Protein AF-A0A293MMP6-F1 (afdb_monomer_lite)

Secondary structure (DSSP, 8-state):
-EEE-GGG--PPSS-----------S-GGGSSPPPEEEE-----SS-EEEEEE-SS-TTEEEEEETTS-EEEEE--HHHHHHHH-

pLDDT: mean 78.3, std 17.97, range [42.69, 96.69]

Radius of gyration: 18.03 Å; chains: 1; bounding box: 46×23×45 Å

Organism: Ornithodoros erraticus (NCBI:txid265619)

InterPro domains:
  IPR015943 WD40/YVTN repeat-like-containing domain superfamily [G3DSA:2.130.10.10] (3-72)
  IPR036322 WD40-repeat-containing domain superfamily [SSF50978] (38-76)
  IPR040323 EARP and GARP complex-interacting protein 1 [PTHR14205] (2-85)

Foldseek 3Di:
DDKDDLVPDPDDQDPPPPDDDDDDPPPSPPVGDDITDQDDDPPAPADWDDKAADPVDNQWIWTAGPVGDIDIDGRDPVVVVVVVD

Structure (mmCIF, N/CA/C/O backbone)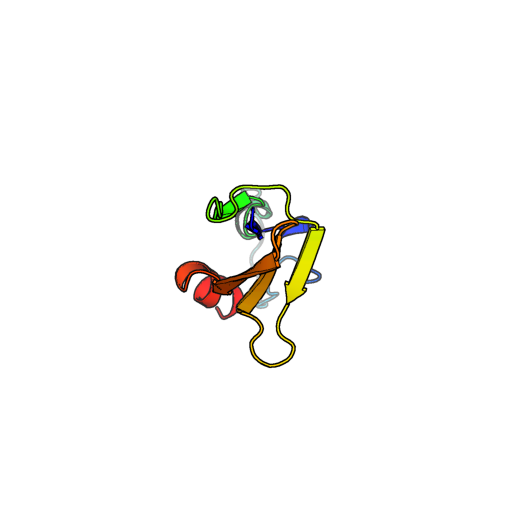:
data_AF-A0A293MMP6-F1
#
_entry.id   AF-A0A293MMP6-F1
#
loop_
_atom_site.group_PDB
_atom_site.id
_atom_site.type_symbol
_atom_site.label_atom_id
_atom_site.label_alt_id
_atom_site.label_comp_id
_atom_site.label_asym_id
_atom_site.label_entity_id
_atom_site.label_seq_id
_atom_site.pdbx_PDB_ins_code
_atom_site.Cartn_x
_atom_site.Cartn_y
_atom_site.Cartn_z
_atom_site.occupancy
_atom_site.B_iso_or_equiv
_atom_site.auth_seq_id
_atom_site.auth_comp_id
_atom_site.auth_asym_id
_atom_site.auth_atom_id
_atom_site.pdbx_PDB_model_num
ATOM 1 N N . MET A 1 1 ? 7.438 1.572 4.828 1.00 88.38 1 MET A N 1
ATOM 2 C CA . MET A 1 1 ? 6.484 1.281 5.926 1.00 88.38 1 MET A CA 1
ATOM 3 C C . MET A 1 1 ? 5.157 1.951 5.601 1.00 88.38 1 MET A C 1
ATOM 5 O O . MET A 1 1 ? 5.182 3.034 5.031 1.00 88.38 1 MET A O 1
ATOM 9 N N . LEU A 1 2 ? 4.032 1.315 5.927 1.00 91.44 2 LEU A N 1
ATOM 10 C CA . LEU A 1 2 ? 2.686 1.891 5.856 1.00 91.44 2 LEU A CA 1
ATOM 11 C C . LEU A 1 2 ? 2.214 2.172 7.284 1.00 91.44 2 LEU A C 1
ATOM 13 O O . LEU A 1 2 ? 2.199 1.258 8.110 1.00 91.44 2 LEU A O 1
ATOM 17 N N . SER A 1 3 ? 1.837 3.415 7.570 1.00 91.38 3 SER A N 1
ATOM 18 C CA . SER A 1 3 ? 1.411 3.856 8.901 1.00 91.38 3 SER A CA 1
ATOM 19 C C . SER A 1 3 ? 0.030 4.495 8.873 1.00 91.38 3 SER A C 1
ATOM 21 O O . SER A 1 3 ? -0.309 5.222 7.939 1.00 91.38 3 SER A O 1
ATOM 23 N N . ARG A 1 4 ? -0.729 4.265 9.940 1.00 89.38 4 ARG A N 1
ATOM 24 C CA . ARG A 1 4 ? -1.904 5.047 10.290 1.00 89.38 4 ARG A CA 1
ATOM 25 C C . ARG A 1 4 ? -1.466 6.338 10.962 1.00 89.38 4 ARG A C 1
ATOM 27 O O . ARG A 1 4 ? -0.619 6.309 11.856 1.00 89.38 4 ARG A O 1
ATOM 34 N N . ILE A 1 5 ? -2.079 7.436 10.542 1.00 88.81 5 ILE A N 1
ATOM 35 C CA . ILE A 1 5 ? -1.919 8.752 11.149 1.00 88.81 5 ILE A CA 1
ATOM 36 C C . ILE A 1 5 ? -3.333 9.317 11.322 1.00 88.81 5 ILE A C 1
ATOM 38 O O . ILE A 1 5 ? -3.874 9.949 10.424 1.00 88.81 5 ILE A O 1
ATOM 42 N N . ALA A 1 6 ? -3.982 9.004 12.436 1.00 82.38 6 ALA A N 1
ATOM 43 C CA . ALA A 1 6 ? -5.297 9.539 12.772 1.00 82.38 6 ALA A CA 1
ATOM 44 C C . ALA A 1 6 ? -5.224 11.018 13.166 1.00 82.38 6 ALA A C 1
ATOM 46 O O . ALA A 1 6 ? -6.184 11.756 12.966 1.00 82.38 6 ALA A O 1
A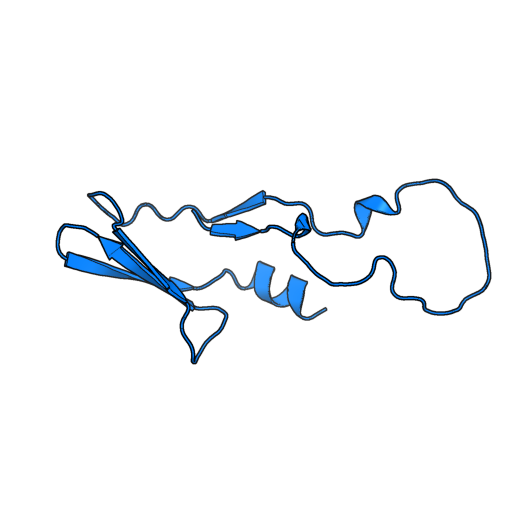TOM 47 N N . SER A 1 7 ? -4.065 11.479 13.646 1.00 80.81 7 SER A N 1
ATOM 48 C CA . SER A 1 7 ? -3.823 12.888 13.984 1.00 80.81 7 SER A CA 1
ATOM 49 C C . SER A 1 7 ? -3.972 13.869 12.807 1.00 80.81 7 SER A C 1
ATOM 51 O O . SER A 1 7 ? -4.102 15.069 13.041 1.00 80.81 7 SER A O 1
ATOM 53 N N . ILE A 1 8 ? -3.989 13.387 11.557 1.00 83.94 8 ILE A N 1
ATOM 54 C CA . ILE A 1 8 ? -4.261 14.198 10.354 1.00 83.94 8 ILE A CA 1
ATOM 55 C C . ILE A 1 8 ? -5.701 14.059 9.836 1.00 83.94 8 ILE A C 1
ATOM 57 O O . ILE A 1 8 ? -6.038 14.677 8.825 1.00 83.94 8 ILE A O 1
ATOM 61 N N . SER A 1 9 ? -6.541 13.242 10.481 1.00 78.75 9 SER A N 1
ATOM 62 C CA . SER A 1 9 ? -7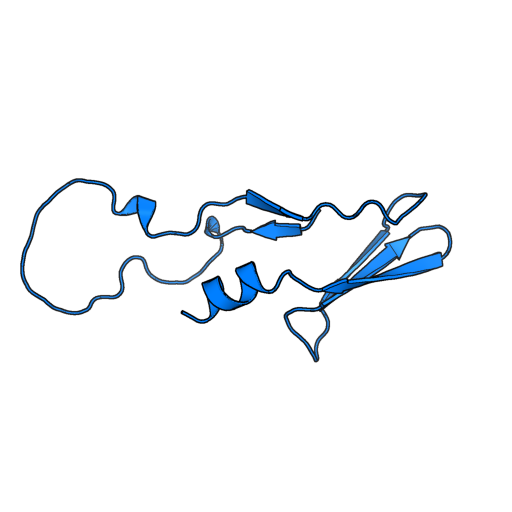.951 13.123 10.110 1.00 78.75 9 SER A CA 1
ATOM 63 C C . SER A 1 9 ? -8.688 14.421 10.431 1.00 78.75 9 SER A C 1
ATOM 65 O O . SER A 1 9 ? -8.471 15.046 11.469 1.00 78.75 9 SER A O 1
ATOM 67 N N . SER A 1 10 ? -9.575 14.829 9.527 1.00 74.75 10 SER A N 1
ATOM 68 C CA . SER A 1 10 ? -10.474 15.966 9.728 1.00 74.75 10 SER A CA 1
ATOM 69 C C . SER A 1 10 ? -11.786 15.571 10.408 1.00 74.75 10 SER A C 1
ATOM 71 O O . SER A 1 10 ? -12.678 16.411 10.526 1.00 74.75 10 SER A O 1
ATOM 73 N N . GLU A 1 11 ? -11.950 14.301 10.781 1.00 69.44 11 GLU A N 1
ATOM 74 C CA . GLU A 1 11 ? -13.156 13.833 11.456 1.00 69.44 11 GLU A CA 1
ATOM 75 C C . GLU A 1 11 ? -13.328 14.564 12.795 1.00 69.44 11 GLU A C 1
ATOM 77 O O . GLU A 1 11 ? -12.416 14.558 13.629 1.00 69.44 11 GLU A O 1
ATOM 82 N N . PRO A 1 12 ? -14.472 15.241 13.008 1.00 57.78 12 PRO A N 1
ATOM 83 C CA . PRO A 1 12 ? -14.717 15.936 14.257 1.00 57.78 12 PRO A CA 1
ATOM 84 C C . PRO A 1 12 ? -14.808 14.921 15.402 1.00 57.78 12 PRO A C 1
ATOM 86 O O . PRO A 1 12 ? -15.464 13.887 15.290 1.00 57.78 12 PRO A O 1
ATOM 89 N N . PHE A 1 13 ? -14.144 15.234 16.515 1.00 51.53 13 PHE A N 1
ATOM 90 C CA . PHE A 1 13 ? -14.228 14.458 17.750 1.00 51.53 13 PHE A CA 1
ATOM 91 C C . PHE A 1 13 ? -15.688 14.309 18.192 1.00 51.53 13 PHE A C 1
ATOM 93 O O . PHE A 1 13 ? -16.362 15.310 18.427 1.00 51.53 13 PHE A O 1
ATOM 100 N N . GLY A 1 14 ? -16.134 13.065 18.369 1.00 50.84 14 GLY A N 1
ATOM 101 C CA . GLY A 1 14 ? -17.469 12.754 18.867 1.00 50.84 14 GLY A CA 1
ATOM 102 C C . GLY A 1 14 ? -18.531 12.889 17.783 1.00 50.84 14 GLY A C 1
ATOM 103 O O . GLY A 1 14 ? -18.937 13.985 17.402 1.00 50.84 14 GLY A O 1
ATOM 104 N N . HIS A 1 15 ? -19.051 11.752 17.328 1.00 44.81 15 HIS A N 1
ATOM 105 C CA . HIS A 1 15 ? -20.390 11.730 16.765 1.00 44.81 15 HIS A CA 1
ATOM 106 C C . HIS A 1 15 ? -21.334 12.283 17.843 1.00 44.81 15 HIS A C 1
ATOM 108 O O . HIS A 1 15 ? -21.598 11.611 18.837 1.00 44.81 15 HIS A O 1
ATOM 114 N N . LEU A 1 16 ? -21.773 13.533 17.679 1.00 48.91 16 LEU A N 1
ATOM 115 C CA . LEU A 1 16 ? -22.883 14.123 18.422 1.00 48.91 16 LEU A CA 1
ATOM 116 C C . LEU A 1 16 ? -24.161 13.392 17.995 1.00 48.91 16 LEU A C 1
ATOM 118 O O . LEU A 1 16 ? -24.966 13.908 17.223 1.00 48.91 16 LEU A O 1
ATOM 122 N N . VAL A 1 17 ? -24.325 12.156 18.455 1.00 47.94 17 VAL A N 1
ATOM 123 C CA . VAL A 1 17 ? -25.659 11.704 18.821 1.00 47.94 17 VAL A CA 1
ATOM 124 C C . VAL A 1 17 ? -25.994 12.469 20.091 1.00 47.94 17 VAL A C 1
ATOM 126 O O . VAL A 1 17 ? -25.400 12.236 21.140 1.00 47.94 17 VAL A O 1
ATOM 129 N N . ASP A 1 18 ? -26.859 13.470 19.933 1.00 47.41 18 ASP A N 1
ATOM 130 C CA . ASP A 1 18 ? -27.652 14.050 21.013 1.00 47.41 18 ASP A CA 1
ATOM 131 C C . ASP A 1 18 ? -28.311 12.894 21.778 1.00 47.41 18 ASP A C 1
ATOM 133 O O . ASP A 1 18 ? -29.354 12.387 21.375 1.00 47.41 18 ASP A O 1
ATOM 137 N N . ASP A 1 19 ? -27.684 12.453 22.859 1.00 48.59 19 ASP A N 1
ATOM 138 C CA . ASP A 1 19 ? -28.404 11.931 24.007 1.00 48.59 19 ASP A CA 1
ATOM 139 C C . ASP A 1 19 ? -27.797 12.612 25.232 1.00 48.59 19 ASP A C 1
ATOM 141 O O . ASP A 1 19 ? -26.639 12.423 25.609 1.00 48.59 19 AS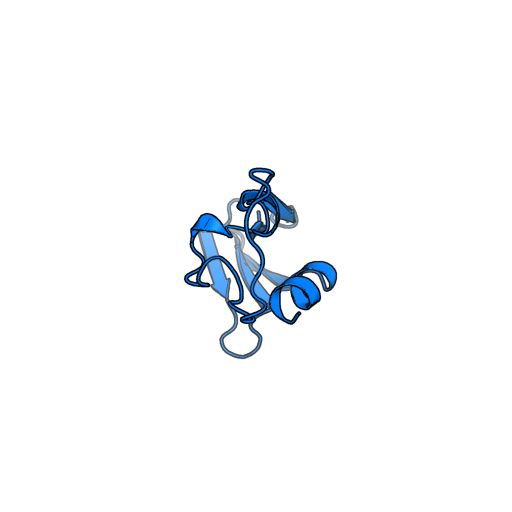P A O 1
ATOM 145 N N . GLU A 1 20 ? -28.590 13.537 25.759 1.00 53.09 20 GLU A N 1
ATOM 146 C CA . GLU A 1 20 ? -28.372 14.286 26.984 1.00 53.09 20 GLU A CA 1
ATOM 147 C C . GLU A 1 20 ? -27.991 13.347 28.138 1.00 53.09 20 GLU A C 1
ATOM 149 O O . GLU A 1 20 ? -28.864 12.697 28.695 1.00 53.09 20 GLU A O 1
ATOM 154 N N . GLU A 1 21 ? -26.709 13.306 28.521 1.00 46.97 21 GLU A N 1
ATOM 155 C CA . GLU A 1 21 ? -26.241 13.116 29.905 1.00 46.97 21 GLU A CA 1
ATOM 156 C C . GLU A 1 21 ? -24.710 13.356 29.996 1.00 46.97 21 GLU A C 1
ATOM 158 O O . GLU A 1 21 ? -23.895 12.697 29.355 1.00 46.97 21 GLU A O 1
ATOM 163 N N . LYS A 1 22 ? -24.296 14.351 30.794 1.00 45.47 22 LYS A N 1
ATOM 164 C CA . LYS A 1 22 ? -22.903 14.623 31.224 1.00 45.47 22 LYS A CA 1
ATOM 165 C C . LYS A 1 22 ? -22.810 14.364 32.740 1.00 45.47 22 LYS A C 1
ATOM 167 O O . LYS A 1 22 ? -23.836 14.554 33.394 1.00 45.47 22 LYS A O 1
ATOM 172 N N . PRO A 1 23 ? -21.628 14.164 33.367 1.00 51.03 23 PRO A N 1
ATOM 173 C CA . PRO A 1 23 ? -20.279 13.960 32.822 1.00 51.03 23 PRO A CA 1
ATOM 174 C C . PRO A 1 23 ? -19.537 12.757 33.456 1.00 51.03 23 PRO A C 1
ATOM 176 O O . PRO A 1 23 ? -19.528 12.601 34.674 1.00 51.03 23 PRO A O 1
ATOM 179 N N . GLU A 1 24 ? -18.769 12.002 32.671 1.00 42.69 24 GLU A N 1
ATOM 180 C CA . GLU A 1 24 ? -17.660 11.206 33.214 1.00 42.69 24 GLU A CA 1
ATOM 181 C C . GLU A 1 24 ? -16.375 11.576 32.469 1.00 42.69 24 GLU A C 1
ATOM 183 O O . GLU A 1 24 ? -16.201 11.303 31.282 1.00 42.69 24 GLU A O 1
ATOM 188 N N . GLU A 1 25 ? -15.486 12.279 33.170 1.00 52.34 25 GLU A N 1
ATOM 189 C CA . GLU A 1 25 ? -14.147 12.663 32.723 1.00 52.34 25 GLU A CA 1
ATOM 190 C C . GLU A 1 25 ? -13.231 11.431 32.648 1.00 52.34 25 GLU A C 1
ATOM 192 O O . GLU A 1 25 ? -12.277 11.305 33.412 1.00 52.34 25 GLU A O 1
ATOM 197 N N . GLN A 1 26 ? -13.514 10.489 31.750 1.00 45.06 26 GLN A N 1
ATOM 198 C CA . GLN A 1 26 ? -12.611 9.383 31.437 1.00 45.06 26 GLN A CA 1
ATOM 199 C C . GLN A 1 26 ? -12.611 9.134 29.920 1.00 45.06 26 GLN A C 1
ATOM 201 O O . GLN A 1 26 ? -13.563 8.630 29.339 1.00 45.06 26 GLN A O 1
ATOM 206 N N . ASN A 1 27 ? -11.493 9.504 29.286 1.00 47.44 27 ASN A N 1
ATOM 207 C CA . ASN A 1 27 ? -11.018 8.984 27.999 1.00 47.44 27 ASN A CA 1
ATOM 208 C C . ASN A 1 27 ? -11.794 9.306 26.701 1.00 47.44 27 ASN A C 1
ATOM 210 O O . ASN A 1 27 ? -11.898 8.466 25.811 1.00 47.44 27 ASN A O 1
ATOM 214 N N . VAL A 1 28 ? -12.167 10.569 26.462 1.00 49.06 28 VAL A N 1
ATOM 215 C CA . VAL A 1 28 ? -12.579 11.019 25.104 1.00 49.06 28 VAL A CA 1
ATOM 216 C C . VAL A 1 28 ? -11.444 10.850 24.063 1.00 49.06 28 VAL A C 1
ATOM 218 O O . VAL A 1 28 ? -11.688 10.756 22.864 1.00 49.06 28 VAL A O 1
ATOM 221 N N . ALA A 1 29 ? -10.189 10.731 24.512 1.00 49.66 29 ALA A N 1
ATOM 222 C CA . ALA A 1 29 ? -9.026 10.450 23.665 1.00 49.66 29 ALA A CA 1
ATOM 223 C C . ALA A 1 29 ? -8.895 8.976 23.216 1.00 49.66 29 ALA A C 1
ATOM 225 O O . ALA A 1 29 ? -8.054 8.686 22.367 1.00 49.66 29 ALA A O 1
ATOM 226 N N . GLU A 1 30 ? -9.680 8.039 23.764 1.00 47.56 30 GLU A N 1
ATOM 227 C CA . GLU A 1 30 ? -9.580 6.607 23.421 1.00 47.56 30 GLU A CA 1
ATOM 228 C C . GLU A 1 30 ? -10.473 6.173 22.252 1.00 47.56 30 GLU A C 1
ATOM 230 O O . GLU A 1 30 ? -10.264 5.089 21.712 1.00 47.56 30 GLU A O 1
ATOM 235 N N . ALA A 1 31 ? -11.419 7.013 21.821 1.00 55.22 31 ALA A N 1
ATOM 236 C CA . ALA A 1 31 ? -12.256 6.728 20.653 1.00 55.22 31 ALA A CA 1
ATOM 237 C C . ALA A 1 31 ? -11.550 7.024 19.315 1.00 55.22 31 ALA A C 1
ATOM 239 O O . ALA A 1 31 ? -11.976 6.530 18.276 1.00 55.22 31 ALA A O 1
ATOM 240 N N . CYS A 1 32 ? -10.470 7.814 19.329 1.00 60.09 32 CYS A N 1
ATOM 241 C CA . CYS A 1 32 ? -9.684 8.100 18.133 1.00 60.09 32 CYS A CA 1
ATOM 242 C C . CYS A 1 32 ? -8.687 6.961 17.877 1.00 60.09 32 CYS A C 1
ATOM 244 O O . CYS A 1 32 ? -7.986 6.512 18.791 1.00 60.09 32 CYS A O 1
ATOM 246 N N . GLU A 1 33 ? -8.618 6.477 16.634 1.00 72.94 33 GLU A N 1
ATOM 247 C CA . GLU A 1 33 ? -7.648 5.449 16.264 1.00 72.94 33 GLU A CA 1
ATOM 248 C C . GLU A 1 33 ? -6.228 5.933 16.579 1.00 72.94 33 GLU A C 1
ATOM 250 O O . GLU A 1 33 ? -5.850 7.047 16.244 1.00 72.94 33 GLU A O 1
ATOM 255 N N . LYS A 1 34 ? -5.406 5.110 17.231 1.00 82.06 34 LYS A N 1
ATOM 256 C CA . LYS A 1 34 ? -4.036 5.523 17.559 1.00 82.06 34 LYS A CA 1
ATOM 257 C C . LYS A 1 34 ? -3.147 5.461 16.316 1.00 82.06 34 LYS A C 1
ATOM 259 O O . LYS A 1 34 ? -3.212 4.489 15.553 1.00 82.06 34 LYS A O 1
ATOM 264 N N . ASP A 1 35 ? -2.297 6.474 16.160 1.00 88.94 35 ASP A N 1
ATOM 265 C CA . ASP A 1 35 ? -1.210 6.491 15.179 1.00 88.94 35 ASP A CA 1
ATOM 266 C C . ASP A 1 35 ? -0.321 5.251 15.365 1.00 88.94 35 ASP A C 1
ATOM 268 O O . ASP A 1 35 ? -0.042 4.828 16.492 1.00 88.94 35 ASP A O 1
ATOM 272 N N . GLY A 1 36 ? 0.124 4.640 14.266 1.00 90.88 36 GLY A N 1
ATOM 273 C CA . GLY A 1 36 ? 0.907 3.408 14.356 1.00 90.88 36 GLY A CA 1
ATOM 274 C C . GLY A 1 36 ? 1.291 2.789 13.018 1.00 90.88 36 GLY A C 1
ATOM 275 O O . GLY A 1 36 ? 0.776 3.155 11.965 1.00 90.88 36 GLY A O 1
ATOM 276 N N . ILE A 1 37 ? 2.214 1.827 13.052 1.00 92.12 37 ILE A N 1
ATOM 277 C CA . ILE A 1 37 ? 2.636 1.075 11.864 1.00 92.12 37 ILE A CA 1
ATOM 278 C C . ILE A 1 37 ? 1.604 -0.017 11.577 1.00 92.12 37 ILE A C 1
ATOM 280 O O . ILE A 1 37 ? 1.326 -0.856 12.429 1.00 92.12 37 ILE A O 1
ATOM 284 N N . ILE A 1 38 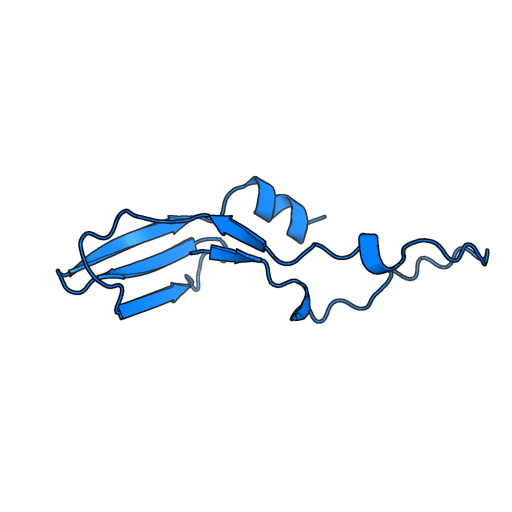? 1.068 -0.014 10.358 1.00 91.88 38 ILE A N 1
ATOM 285 C CA . ILE A 1 38 ? 0.140 -1.032 9.852 1.00 91.88 38 ILE A CA 1
ATOM 286 C C . ILE A 1 38 ? 0.928 -2.207 9.268 1.00 91.88 38 ILE A C 1
ATOM 288 O O . ILE A 1 38 ? 0.609 -3.366 9.524 1.00 91.88 38 ILE A O 1
ATOM 292 N N . ALA A 1 39 ? 1.938 -1.911 8.445 1.00 91.44 39 ALA A N 1
ATOM 293 C CA . ALA A 1 39 ? 2.733 -2.925 7.762 1.00 91.44 39 ALA A CA 1
ATOM 294 C C . ALA A 1 39 ? 4.135 -2.421 7.395 1.00 91.44 39 ALA A C 1
ATOM 296 O O . ALA A 1 39 ? 4.340 -1.252 7.047 1.00 91.44 39 ALA A O 1
ATOM 297 N N . THR A 1 40 ? 5.091 -3.346 7.392 1.00 91.69 40 THR A N 1
ATOM 298 C CA . THR A 1 40 ? 6.441 -3.150 6.856 1.00 91.69 40 THR A CA 1
ATOM 299 C C . THR A 1 40 ? 6.587 -4.009 5.606 1.00 91.69 40 THR A C 1
ATOM 301 O O . THR A 1 40 ? 6.205 -5.174 5.614 1.00 91.69 40 THR A O 1
ATOM 304 N N . TYR A 1 41 ? 7.101 -3.415 4.530 1.00 88.81 41 TYR A N 1
ATOM 305 C CA . TYR A 1 41 ? 7.296 -4.068 3.237 1.00 88.81 41 TYR A CA 1
ATOM 306 C C . TYR A 1 41 ? 8.796 -4.100 2.955 1.00 88.81 41 TYR A C 1
ATOM 308 O O . TYR A 1 41 ? 9.404 -3.037 2.828 1.00 88.81 41 TYR A O 1
ATOM 316 N N . GLU A 1 42 ? 9.370 -5.301 2.897 1.00 86.06 42 GLU A N 1
ATOM 317 C CA . GLU A 1 42 ? 10.820 -5.548 2.768 1.00 86.06 42 GLU A CA 1
ATOM 318 C C . GLU A 1 42 ? 11.178 -6.211 1.427 1.00 86.06 42 GLU A C 1
ATOM 320 O O . GLU A 1 42 ? 12.253 -6.768 1.260 1.00 86.06 42 GLU A O 1
ATOM 325 N N . GLU A 1 43 ? 10.269 -6.162 0.451 1.00 81.44 43 GLU A N 1
ATOM 326 C CA . GLU A 1 43 ? 10.428 -6.822 -0.856 1.00 81.44 43 GLU A CA 1
ATOM 327 C C . GLU A 1 43 ? 11.457 -6.143 -1.775 1.00 81.44 43 GLU A C 1
ATOM 329 O O . GLU A 1 43 ? 11.794 -6.666 -2.836 1.00 81.44 43 GLU A O 1
ATOM 334 N N . HIS A 1 44 ? 11.944 -4.967 -1.387 1.00 82.50 44 HIS A N 1
ATOM 335 C CA . HIS A 1 44 ? 12.895 -4.185 -2.162 1.00 82.50 44 HIS A CA 1
ATOM 336 C C . HIS A 1 44 ? 14.318 -4.500 -1.708 1.00 82.50 44 HIS A C 1
ATOM 338 O O . HIS A 1 44 ? 14.646 -4.329 -0.537 1.00 82.50 44 HIS A O 1
ATOM 344 N N . GLU A 1 45 ? 15.162 -4.952 -2.637 1.00 74.56 45 GLU A N 1
ATOM 345 C CA . GLU A 1 45 ? 16.577 -5.261 -2.364 1.00 74.56 45 GLU A CA 1
ATOM 346 C C . GLU A 1 45 ? 17.461 -3.998 -2.304 1.00 74.56 45 GLU A C 1
ATOM 348 O O . GLU A 1 45 ? 18.614 -4.073 -1.884 1.00 74.56 45 GLU A O 1
ATOM 353 N N . ASP A 1 46 ? 16.916 -2.841 -2.692 1.00 81.88 46 ASP A N 1
ATOM 354 C CA . ASP A 1 46 ? 17.566 -1.528 -2.662 1.00 81.88 46 ASP A CA 1
ATOM 355 C C . ASP A 1 46 ? 16.581 -0.451 -2.149 1.00 81.88 46 ASP A C 1
ATOM 357 O O . ASP A 1 46 ? 15.468 -0.730 -1.696 1.00 81.88 46 ASP A O 1
ATOM 361 N N . SER A 1 47 ? 16.997 0.807 -2.210 1.00 89.62 47 SER A N 1
ATOM 362 C CA . SER A 1 47 ? 16.258 1.981 -1.777 1.00 89.62 47 SER A CA 1
ATOM 363 C C . SER A 1 47 ? 15.026 2.226 -2.655 1.00 89.62 47 SER A C 1
ATOM 365 O O . SER A 1 47 ? 15.086 2.166 -3.885 1.00 89.62 47 SER A O 1
ATOM 367 N N . VAL A 1 48 ? 13.910 2.576 -2.011 1.00 91.31 48 VAL A N 1
ATOM 368 C CA . VAL A 1 48 ? 12.664 2.975 -2.681 1.00 91.31 48 VAL A CA 1
ATOM 369 C C . VAL A 1 48 ? 12.725 4.463 -3.026 1.00 91.31 48 VAL A C 1
ATOM 371 O O . VAL A 1 48 ? 12.912 5.295 -2.140 1.00 91.31 48 VAL A O 1
ATOM 374 N N . TYR A 1 49 ? 12.526 4.807 -4.300 1.00 92.25 49 TYR A N 1
ATOM 375 C CA . TYR A 1 49 ? 12.620 6.190 -4.800 1.00 92.25 49 TYR A CA 1
ATOM 376 C C . TYR A 1 49 ? 11.263 6.851 -5.004 1.00 92.25 49 TYR A C 1
ATOM 378 O O . TYR A 1 49 ? 11.147 8.073 -4.916 1.00 92.25 49 TYR A O 1
ATOM 386 N N . ALA A 1 50 ? 10.236 6.056 -5.298 1.00 93.38 50 ALA A N 1
ATOM 387 C CA . ALA A 1 50 ? 8.898 6.568 -5.524 1.00 93.38 50 ALA A CA 1
ATOM 388 C C . ALA A 1 50 ? 7.843 5.647 -4.919 1.00 93.38 50 ALA A C 1
ATOM 390 O O . ALA A 1 50 ? 7.969 4.420 -4.923 1.00 93.38 50 ALA A O 1
ATOM 391 N N . VAL A 1 51 ? 6.773 6.271 -4.439 1.00 95.25 51 VAL A N 1
ATOM 392 C CA . VAL A 1 51 ? 5.549 5.617 -3.988 1.00 95.25 51 VAL A CA 1
ATOM 393 C C . VAL A 1 51 ? 4.368 6.379 -4.571 1.00 95.25 51 VAL A C 1
ATOM 395 O O . VAL A 1 51 ? 4.383 7.608 -4.597 1.00 95.25 51 VAL A O 1
ATOM 398 N N . GLN A 1 52 ? 3.351 5.657 -5.037 1.00 96.44 52 GLN A N 1
ATOM 399 C CA . GLN A 1 52 ? 2.153 6.263 -5.609 1.00 96.44 52 GLN A CA 1
ATOM 400 C C . GLN A 1 52 ? 0.910 5.456 -5.244 1.00 96.44 52 GLN A C 1
ATOM 402 O O . GLN A 1 52 ? 0.849 4.248 -5.473 1.00 96.44 52 GLN A O 1
ATOM 407 N N . TRP A 1 53 ? -0.104 6.138 -4.718 1.00 96.69 53 TRP A N 1
ATOM 408 C CA . TRP A 1 53 ? -1.423 5.551 -4.502 1.00 96.69 53 TRP A CA 1
ATOM 409 C C . TRP A 1 53 ? -2.177 5.410 -5.820 1.00 96.69 53 TRP A C 1
ATOM 411 O O . TRP A 1 53 ? -2.101 6.284 -6.691 1.00 96.69 53 TRP A O 1
ATOM 421 N N . SER A 1 54 ? -2.906 4.304 -5.956 1.00 96.62 54 SER A N 1
ATOM 422 C CA . SER A 1 54 ? -3.784 4.082 -7.098 1.00 96.62 54 SER A CA 1
ATOM 423 C C . SER A 1 54 ? -4.929 5.092 -7.084 1.00 96.62 54 SER A C 1
ATOM 425 O O . SER A 1 54 ? -5.572 5.307 -6.059 1.00 96.62 54 SER A O 1
ATOM 427 N N . SER A 1 55 ? -5.221 5.681 -8.243 1.00 95.81 55 SER A N 1
ATOM 428 C CA . SER A 1 55 ? -6.395 6.540 -8.434 1.00 95.81 55 SER A CA 1
ATOM 429 C C . SER A 1 55 ? -7.701 5.750 -8.568 1.00 95.81 55 SER A C 1
ATOM 431 O O . SER A 1 55 ? -8.775 6.332 -8.457 1.00 95.81 55 SER A O 1
ATOM 433 N N . ALA A 1 56 ? -7.616 4.438 -8.816 1.00 96.31 56 ALA A N 1
ATOM 434 C CA . ALA A 1 56 ? -8.767 3.566 -9.046 1.00 96.31 56 ALA A CA 1
ATOM 435 C C . ALA A 1 56 ? -9.121 2.676 -7.840 1.00 96.31 56 ALA A C 1
ATOM 437 O O . ALA A 1 56 ? -10.254 2.216 -7.738 1.00 96.31 56 ALA A O 1
ATOM 438 N N . ASP A 1 57 ? -8.168 2.411 -6.939 1.00 94.19 57 ASP A N 1
ATOM 439 C CA . ASP A 1 57 ? -8.376 1.600 -5.731 1.00 94.19 57 ASP A CA 1
ATOM 440 C C . ASP A 1 57 ? -7.674 2.276 -4.539 1.00 94.19 57 ASP A C 1
ATOM 442 O O . ASP A 1 57 ? -6.445 2.207 -4.452 1.00 94.19 57 ASP A O 1
ATOM 446 N N . PRO A 1 58 ? -8.414 2.895 -3.598 1.00 91.56 58 PRO A N 1
ATOM 447 C CA . PRO A 1 58 ? -7.821 3.616 -2.466 1.00 91.56 58 PRO A CA 1
ATOM 448 C C . PRO A 1 58 ? -7.045 2.699 -1.509 1.00 91.56 58 PRO A C 1
ATOM 450 O O . PRO A 1 58 ? -6.323 3.168 -0.636 1.00 91.56 58 PRO A O 1
ATOM 453 N N . TRP A 1 59 ? -7.164 1.381 -1.673 1.00 92.38 59 TRP A N 1
ATOM 454 C CA . TRP A 1 59 ? -6.481 0.389 -0.853 1.00 92.38 59 TRP A CA 1
ATOM 455 C C . TRP A 1 59 ? -5.244 -0.205 -1.519 1.00 92.38 59 TRP A C 1
ATOM 457 O O . TRP A 1 59 ? -4.756 -1.246 -1.067 1.00 92.38 59 TRP A O 1
ATOM 467 N N . MET A 1 60 ? -4.770 0.395 -2.607 1.00 95.38 60 MET A N 1
ATOM 468 C CA . MET A 1 60 ? -3.603 -0.065 -3.346 1.00 95.38 60 MET A CA 1
ATOM 469 C C . MET A 1 60 ? -2.614 1.073 -3.570 1.00 95.38 60 MET A C 1
ATOM 471 O O . MET A 1 60 ? -2.988 2.184 -3.943 1.00 95.38 60 MET A O 1
ATOM 475 N N . PHE A 1 61 ? -1.334 0.753 -3.436 1.00 96.38 61 PHE A N 1
ATOM 476 C CA . PHE A 1 61 ? -0.245 1.639 -3.815 1.00 96.38 61 PHE A CA 1
ATOM 477 C C . PHE A 1 61 ? 0.882 0.856 -4.484 1.00 96.38 61 PHE A C 1
ATOM 479 O O . PHE A 1 61 ? 1.042 -0.349 -4.278 1.00 96.38 61 PHE A O 1
ATOM 486 N N . ALA A 1 62 ? 1.661 1.555 -5.296 1.00 96.06 62 ALA A N 1
ATOM 487 C CA . ALA A 1 62 ? 2.855 1.039 -5.938 1.00 96.06 62 ALA A CA 1
ATOM 488 C C . ALA A 1 62 ? 4.100 1.654 -5.297 1.00 96.06 62 ALA A C 1
ATOM 490 O O . ALA A 1 62 ? 4.085 2.817 -4.892 1.00 96.06 62 ALA A O 1
ATOM 491 N N . SER A 1 63 ? 5.179 0.884 -5.245 1.00 95.12 63 SER A N 1
ATOM 492 C CA . SER A 1 63 ? 6.508 1.337 -4.821 1.00 95.12 63 SER A CA 1
ATOM 493 C C . SER A 1 63 ? 7.552 0.921 -5.851 1.00 95.12 63 SER A C 1
ATOM 495 O O . SER A 1 63 ? 7.518 -0.225 -6.305 1.00 95.12 63 SER A O 1
ATOM 497 N N . LEU A 1 64 ? 8.446 1.844 -6.210 1.00 94.19 64 LEU A N 1
ATOM 498 C CA . LEU A 1 64 ? 9.492 1.662 -7.218 1.00 94.19 64 LEU A CA 1
ATOM 499 C C . LEU A 1 64 ? 10.882 1.770 -6.584 1.00 94.19 64 LEU A C 1
ATOM 501 O O . LEU A 1 64 ? 11.195 2.777 -5.937 1.00 94.19 64 LEU A O 1
ATOM 505 N N . SER A 1 65 ? 11.707 0.760 -6.839 1.00 94.12 65 SER A N 1
ATOM 506 C CA . SER A 1 65 ? 13.103 0.681 -6.400 1.00 94.12 65 SER A CA 1
ATOM 507 C C . SER A 1 65 ? 14.096 1.061 -7.490 1.00 94.12 65 SER A C 1
ATOM 509 O O . SER A 1 65 ? 13.755 1.100 -8.675 1.00 94.12 65 SER A O 1
ATOM 511 N N . TYR A 1 66 ? 15.331 1.364 -7.077 1.00 88.56 66 TYR A N 1
ATOM 512 C CA . TYR A 1 66 ? 16.419 1.791 -7.970 1.00 88.56 66 TYR A CA 1
ATOM 513 C C . TYR A 1 66 ? 16.729 0.788 -9.084 1.00 88.56 66 TYR A C 1
ATOM 515 O O . TYR A 1 66 ? 16.956 1.161 -10.233 1.00 88.56 66 TYR A O 1
ATOM 523 N N . ASP A 1 67 ? 16.692 -0.494 -8.739 1.00 88.94 67 ASP A N 1
ATOM 524 C CA . ASP A 1 67 ? 16.919 -1.629 -9.632 1.00 88.94 67 ASP A CA 1
ATOM 525 C C . ASP A 1 67 ? 15.790 -1.851 -10.660 1.00 88.94 67 ASP A C 1
ATOM 527 O O . ASP A 1 67 ? 15.864 -2.765 -11.482 1.00 88.94 67 ASP A O 1
ATOM 531 N N . GLY A 1 68 ? 14.745 -1.018 -10.628 1.00 89.31 68 GLY A N 1
ATOM 532 C CA . GLY A 1 68 ? 13.586 -1.098 -11.509 1.00 89.31 68 GLY A CA 1
ATOM 533 C C . GLY A 1 68 ? 12.485 -2.036 -11.013 1.00 89.31 68 GLY A C 1
ATOM 534 O O . GLY A 1 68 ? 11.495 -2.221 -11.728 1.00 89.31 68 GLY A O 1
ATOM 535 N N . ARG A 1 69 ? 12.597 -2.618 -9.810 1.00 90.62 69 ARG A N 1
ATOM 536 C CA . ARG A 1 69 ? 11.517 -3.426 -9.230 1.00 90.62 69 ARG A CA 1
ATOM 537 C C . ARG A 1 69 ? 10.323 -2.544 -8.871 1.00 90.62 69 ARG A C 1
ATOM 539 O O . ARG A 1 69 ? 10.424 -1.607 -8.079 1.00 90.62 69 ARG A O 1
ATOM 546 N N . LEU A 1 70 ? 9.171 -2.882 -9.448 1.00 91.56 70 LEU A N 1
ATOM 547 C CA . LEU A 1 70 ? 7.876 -2.302 -9.113 1.00 91.56 70 LEU A CA 1
ATOM 548 C C . LEU A 1 70 ? 7.078 -3.310 -8.286 1.00 91.56 70 LEU A C 1
ATOM 550 O O . LEU A 1 70 ? 6.747 -4.390 -8.771 1.00 91.56 70 LEU A O 1
ATOM 554 N N . VAL A 1 71 ? 6.727 -2.929 -7.061 1.00 93.56 71 VAL A N 1
ATOM 555 C CA . VAL A 1 71 ? 5.916 -3.751 -6.154 1.00 93.56 71 VAL A CA 1
ATOM 556 C C . VAL A 1 71 ? 4.552 -3.099 -5.964 1.00 93.56 71 VAL A C 1
ATOM 558 O O . VAL A 1 71 ? 4.467 -1.902 -5.675 1.00 93.56 71 VAL A O 1
ATOM 561 N N . LEU A 1 72 ? 3.489 -3.893 -6.119 1.00 94.81 72 LEU A N 1
ATOM 562 C CA . LEU A 1 72 ? 2.107 -3.488 -5.867 1.00 94.81 72 LEU A CA 1
ATOM 563 C C . LEU A 1 72 ? 1.649 -4.014 -4.512 1.00 94.81 72 LEU A C 1
ATOM 565 O O . LEU A 1 72 ? 1.500 -5.217 -4.314 1.00 94.81 72 LEU A O 1
ATOM 569 N N . ASN A 1 73 ? 1.352 -3.091 -3.610 1.00 94.50 73 ASN A N 1
ATOM 570 C CA . ASN A 1 73 ? 0.958 -3.388 -2.247 1.00 94.50 73 ASN A CA 1
ATOM 571 C C . ASN A 1 73 ? -0.522 -3.085 -2.034 1.00 94.50 73 ASN A C 1
ATOM 573 O O . ASN A 1 73 ? -1.067 -2.110 -2.559 1.00 94.50 73 ASN A O 1
ATOM 577 N N . ARG A 1 74 ? -1.179 -3.926 -1.232 1.00 94.00 74 ARG A N 1
ATOM 578 C CA . ARG A 1 74 ? -2.564 -3.722 -0.796 1.00 94.00 74 ARG A CA 1
ATOM 579 C C . ARG A 1 74 ? -2.615 -3.488 0.705 1.00 94.00 74 ARG A C 1
ATOM 581 O O . ARG A 1 74 ? -1.959 -4.187 1.474 1.00 94.00 74 ARG A O 1
ATOM 588 N N . VAL A 1 75 ? -3.451 -2.541 1.110 1.00 92.50 75 VAL A N 1
ATOM 589 C CA . VAL A 1 75 ? -3.747 -2.275 2.518 1.00 92.50 75 VAL A CA 1
ATOM 590 C C . VAL A 1 75 ? -4.485 -3.485 3.121 1.00 92.50 75 VAL A C 1
ATOM 592 O O . VAL A 1 75 ? -5.440 -3.980 2.496 1.00 92.50 75 VAL A O 1
ATOM 595 N N . PRO A 1 76 ? -4.080 -3.975 4.312 1.00 90.25 76 PRO A N 1
ATOM 596 C CA . PRO A 1 76 ? -4.739 -5.091 4.988 1.00 90.25 76 PRO A CA 1
ATOM 597 C C . PRO A 1 76 ? -6.243 -4.872 5.173 1.00 90.25 76 PRO A C 1
ATOM 599 O O . PRO A 1 76 ? -6.693 -3.778 5.500 1.00 90.25 76 PRO A O 1
ATOM 602 N N . ARG A 1 77 ? -7.041 -5.936 5.013 1.00 88.00 77 ARG A N 1
ATOM 603 C CA . ARG A 1 77 ? -8.509 -5.864 5.151 1.00 88.00 77 ARG A CA 1
ATOM 604 C C . ARG A 1 77 ? -8.965 -5.349 6.517 1.00 88.00 77 ARG A C 1
ATOM 606 O O . ARG A 1 77 ? -9.962 -4.644 6.565 1.00 88.00 77 ARG A O 1
ATOM 613 N N . ALA A 1 78 ? -8.238 -5.679 7.585 1.00 85.38 78 ALA A N 1
ATOM 614 C CA . ALA A 1 78 ? -8.544 -5.221 8.938 1.00 85.38 78 ALA A CA 1
ATOM 615 C C . ALA A 1 78 ? -8.622 -3.688 9.026 1.00 85.38 78 ALA A C 1
ATOM 617 O O . ALA A 1 78 ? -9.544 -3.168 9.637 1.00 85.38 78 ALA A O 1
ATOM 618 N N . GLU A 1 79 ? -7.727 -2.975 8.340 1.00 85.62 79 GLU A N 1
ATOM 619 C CA . GLU A 1 79 ? -7.729 -1.508 8.288 1.00 85.62 79 GLU A CA 1
ATOM 620 C C . GLU A 1 79 ? -8.891 -0.957 7.465 1.00 85.62 79 GLU A C 1
ATOM 622 O O . GLU A 1 79 ? -9.454 0.077 7.802 1.00 85.62 79 GLU A O 1
ATOM 627 N N . LYS A 1 80 ? -9.308 -1.677 6.415 1.00 83.56 80 LYS A N 1
ATOM 628 C CA . LYS A 1 80 ? -10.434 -1.248 5.576 1.00 83.56 80 LYS A CA 1
ATOM 629 C C . LYS A 1 80 ? -11.725 -1.130 6.367 1.00 83.56 80 LYS A C 1
ATOM 631 O O . LYS A 1 80 ? -12.474 -0.185 6.169 1.00 83.56 80 LYS A O 1
ATOM 636 N N . TYR A 1 81 ? -11.984 -2.098 7.243 1.00 78.44 81 TYR A N 1
ATOM 637 C CA . TYR A 1 81 ? -13.188 -2.091 8.067 1.00 78.44 81 TYR A CA 1
ATOM 638 C C . TYR A 1 81 ? -13.186 -0.942 9.072 1.00 78.44 81 TYR A C 1
ATOM 640 O O . TYR A 1 81 ? -14.245 -0.412 9.362 1.00 78.44 81 TYR A O 1
ATOM 648 N N . ARG A 1 82 ? -12.012 -0.522 9.549 1.00 72.38 82 ARG A N 1
ATOM 649 C CA . ARG A 1 82 ? -11.877 0.523 10.572 1.00 72.38 82 ARG A CA 1
ATOM 650 C C . ARG A 1 82 ? -12.181 1.932 10.062 1.00 72.38 82 ARG A C 1
ATOM 652 O O . ARG A 1 82 ? -12.543 2.778 10.854 1.00 72.38 82 ARG A O 1
ATOM 659 N N . VAL A 1 83 ? -12.057 2.163 8.754 1.00 73.19 83 VAL A N 1
ATOM 660 C CA . VAL A 1 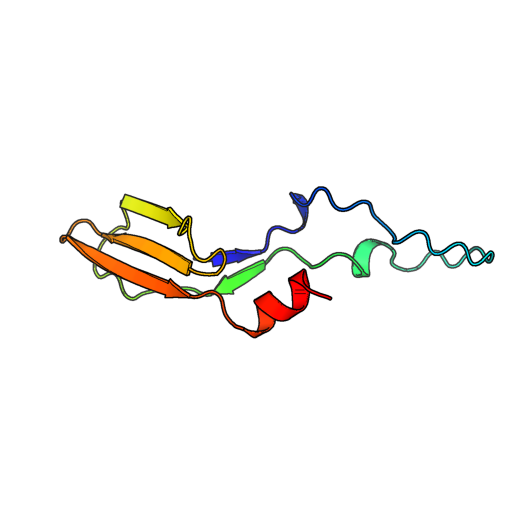83 ? -12.408 3.443 8.106 1.00 73.19 83 VAL A CA 1
ATOM 661 C C . VAL A 1 83 ? -13.870 3.470 7.629 1.00 73.19 83 VAL A C 1
ATOM 663 O O . VAL A 1 83 ? -14.399 4.525 7.306 1.00 73.19 83 VAL A O 1
ATOM 666 N N . LEU A 1 84 ? -14.520 2.308 7.506 1.00 69.62 84 LEU A N 1
ATOM 667 C CA . LEU A 1 84 ? -15.871 2.183 6.938 1.00 69.62 84 LEU A CA 1
ATOM 668 C C . LEU A 1 84 ? -16.981 2.024 7.990 1.00 69.62 84 LEU A C 1
ATOM 670 O O . LEU A 1 84 ? -18.150 1.959 7.605 1.00 69.62 84 LEU A O 1
ATOM 674 N N . LEU A 1 85 ? -16.622 1.894 9.266 1.00 57.44 85 LEU A N 1
ATOM 675 C CA . LEU A 1 85 ? -17.514 1.721 10.417 1.00 57.44 85 LEU A CA 1
ATOM 676 C C . LEU A 1 85 ? -17.409 2.948 11.315 1.00 57.44 85 LEU A C 1
ATOM 678 O O . LEU A 1 85 ? -18.477 3.381 11.795 1.00 57.44 85 LEU A O 1
#

Sequence (85 aa):
MLSRIASISSEPFGHLVDDEEKPEEQNVAEACEKDGIIATYEEHEDSVYAVQWSSADPWMFASLSYDGRLVLNRVPRAEKYRVLL